Protein AF-A0A8T5GW83-F1 (afdb_monomer_lite)

Radius of gyration: 18.21 Å; chains: 1; bounding box: 44×27×61 Å

Secondary structure (DSSP, 8-state):
---------TTSPPHHHHHHHHHHHHHHHHHHH-HHHHHHTTTS-HHHHHHHHHHHHHHHHHHHHHHTS----S--GGGHHHHHHHHHHHHHHHTPPBSS-HHHHHHHHHHHHHHHHHHHHHHTTPPP-SHHHHHHHHHHHHTT--THHHHHHHHHHHHTTB----SSTT-

pLDDT: mean 86.48, std 15.88, range [34.66, 98.12]

Structure (mmCIF, N/CA/C/O backbone):
data_AF-A0A8T5GW83-F1
#
_entry.id   AF-A0A8T5GW83-F1
#
loop_
_atom_site.group_PDB
_atom_site.id
_atom_site.type_symbol
_atom_site.label_atom_id
_atom_site.label_alt_id
_atom_site.label_comp_id
_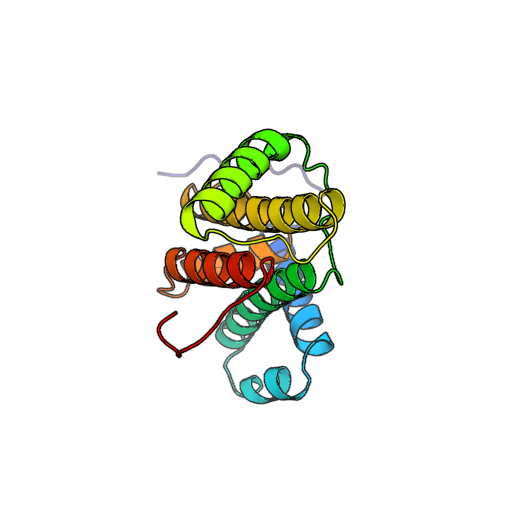atom_site.label_asym_id
_atom_site.label_entity_id
_atom_site.label_seq_id
_atom_site.pdbx_PDB_ins_code
_atom_site.Cartn_x
_atom_site.Cartn_y
_atom_site.Cartn_z
_atom_site.occupancy
_atom_site.B_iso_or_equiv
_atom_site.auth_seq_id
_atom_site.auth_comp_id
_atom_site.auth_asym_id
_atom_site.auth_atom_id
_atom_site.pdbx_PDB_model_num
ATOM 1 N N . MET A 1 1 ? -1.797 -15.839 32.997 1.00 40.12 1 MET A N 1
ATOM 2 C CA . MET A 1 1 ? -0.439 -15.352 33.309 1.00 40.12 1 MET A CA 1
ATOM 3 C C . MET A 1 1 ? -0.418 -13.874 32.989 1.00 40.12 1 MET A C 1
ATOM 5 O O . MET A 1 1 ? -0.648 -13.502 31.849 1.00 40.12 1 MET A O 1
ATOM 9 N N . THR A 1 2 ? -0.325 -13.052 34.024 1.00 37.06 2 THR A N 1
ATOM 10 C CA . THR A 1 2 ? -0.447 -11.593 33.990 1.00 37.06 2 THR A CA 1
ATOM 11 C C . THR A 1 2 ? 0.782 -11.014 33.293 1.00 37.06 2 THR A C 1
ATOM 13 O O . THR A 1 2 ? 1.886 -11.103 33.824 1.00 37.06 2 THR A O 1
ATOM 16 N N . SER A 1 3 ? 0.602 -10.511 32.069 1.00 34.66 3 SER A N 1
ATOM 17 C CA . SER A 1 3 ? 1.699 -10.001 31.249 1.00 34.66 3 SER A CA 1
ATOM 18 C C . SER A 1 3 ? 2.173 -8.651 31.780 1.00 34.66 3 SER A C 1
ATOM 20 O O . SER A 1 3 ? 1.395 -7.711 31.949 1.00 34.66 3 SER A O 1
ATOM 22 N N . SER A 1 4 ? 3.464 -8.602 32.082 1.00 44.25 4 SER A N 1
ATOM 23 C CA . SER A 1 4 ? 4.211 -7.461 32.593 1.00 44.25 4 SER A CA 1
ATOM 24 C C . SER A 1 4 ? 4.372 -6.399 31.500 1.00 44.25 4 SER A C 1
ATOM 26 O O . SER A 1 4 ? 5.403 -6.349 30.838 1.00 44.25 4 SER A O 1
ATOM 28 N N . PHE A 1 5 ? 3.348 -5.566 31.292 1.00 49.47 5 PHE A N 1
ATOM 29 C CA . PHE A 1 5 ? 3.345 -4.494 30.283 1.00 49.47 5 PHE A CA 1
ATOM 30 C C . PHE A 1 5 ? 2.969 -3.128 30.886 1.00 49.47 5 PHE A C 1
ATOM 32 O O . PHE A 1 5 ? 2.188 -2.364 30.326 1.00 49.47 5 PHE A O 1
ATOM 39 N N . LEU A 1 6 ? 3.504 -2.827 32.073 1.00 47.81 6 LEU A N 1
ATOM 40 C CA . LEU A 1 6 ? 3.354 -1.527 32.732 1.00 47.81 6 LEU A CA 1
ATOM 41 C C . LEU A 1 6 ? 4.720 -0.899 32.998 1.00 47.81 6 LEU A C 1
ATOM 43 O O . LEU A 1 6 ? 5.183 -0.848 34.131 1.00 47.81 6 LEU A O 1
ATOM 47 N N . LEU A 1 7 ? 5.323 -0.375 31.935 1.00 41.66 7 LEU A N 1
ATOM 48 C CA . LEU A 1 7 ? 6.073 0.876 31.996 1.00 41.66 7 LEU A CA 1
ATOM 49 C C . LEU A 1 7 ? 5.603 1.732 30.817 1.00 41.66 7 LEU A C 1
ATOM 51 O O . LEU A 1 7 ? 6.224 1.792 29.763 1.00 41.66 7 LEU A O 1
ATOM 55 N N . VAL A 1 8 ? 4.420 2.320 30.999 1.00 47.38 8 VAL A N 1
ATOM 56 C CA . VAL A 1 8 ? 3.918 3.421 30.177 1.00 47.38 8 VAL A CA 1
ATOM 57 C C . VAL A 1 8 ? 4.743 4.652 30.540 1.00 47.38 8 VAL A C 1
ATOM 59 O O . VAL A 1 8 ? 4.656 5.144 31.667 1.00 47.38 8 VAL A O 1
ATOM 62 N N . GLU A 1 9 ? 5.538 5.154 29.599 1.00 48.31 9 GLU A N 1
ATOM 63 C CA . GLU A 1 9 ? 5.993 6.540 29.649 1.00 48.31 9 GLU A CA 1
ATOM 64 C C . GLU A 1 9 ? 4.772 7.444 29.417 1.00 48.31 9 GLU A C 1
ATOM 66 O O . GLU A 1 9 ? 4.116 7.399 28.376 1.00 48.31 9 GLU A O 1
ATOM 71 N N . ASN A 1 10 ? 4.408 8.212 30.445 1.00 49.44 10 ASN A N 1
ATOM 72 C CA . ASN A 1 10 ? 3.251 9.103 30.433 1.00 49.44 10 ASN A CA 1
ATOM 73 C C . ASN A 1 10 ? 3.502 10.283 29.481 1.00 49.44 10 ASN A C 1
ATOM 75 O O . ASN A 1 10 ? 4.288 11.173 29.802 1.00 49.44 10 ASN A O 1
ATOM 79 N N . GLY A 1 11 ? 2.807 10.302 28.339 1.00 60.09 11 GLY A N 1
ATOM 80 C CA . GLY A 1 11 ? 2.776 11.450 27.424 1.00 60.09 11 GLY A CA 1
ATOM 81 C C . GLY A 1 11 ? 2.460 11.126 25.961 1.00 60.09 11 GLY A C 1
ATOM 82 O O . GLY A 1 11 ? 2.094 12.032 25.218 1.00 60.09 11 GLY A O 1
ATOM 83 N N . GLY A 1 12 ? 2.583 9.863 25.539 1.00 59.59 12 GLY A N 1
ATOM 84 C CA . GLY A 1 12 ? 2.244 9.433 24.178 1.00 59.59 12 GLY A CA 1
ATOM 85 C C . GLY A 1 12 ? 0.769 9.033 24.010 1.00 59.59 12 GLY A C 1
ATOM 86 O O . GLY A 1 12 ? 0.141 8.625 24.992 1.00 59.59 12 GLY A O 1
ATOM 87 N N . PRO A 1 13 ? 0.215 9.106 22.783 1.00 72.50 13 PRO A N 1
ATOM 88 C CA . PRO A 1 13 ? -1.124 8.601 22.496 1.00 72.50 13 PRO A CA 1
ATOM 89 C C . PRO A 1 13 ? -1.209 7.095 22.774 1.00 72.50 13 PRO A C 1
ATOM 91 O O . PRO A 1 13 ? -0.292 6.321 22.470 1.00 72.50 13 PRO A O 1
ATOM 94 N N . SER A 1 14 ? -2.331 6.668 23.344 1.00 88.50 14 SER A N 1
ATOM 95 C CA . SER A 1 14 ? -2.648 5.262 23.576 1.00 88.50 14 SER A CA 1
ATOM 96 C C . SER A 1 14 ? -2.705 4.477 22.259 1.00 88.50 14 SER A C 1
ATOM 98 O O . SER A 1 14 ? -2.875 5.030 21.172 1.00 88.50 14 SER A O 1
ATOM 100 N N . PHE A 1 15 ? -2.586 3.148 22.333 1.00 87.25 15 PHE A N 1
ATOM 101 C CA . PHE A 1 15 ? -2.738 2.292 21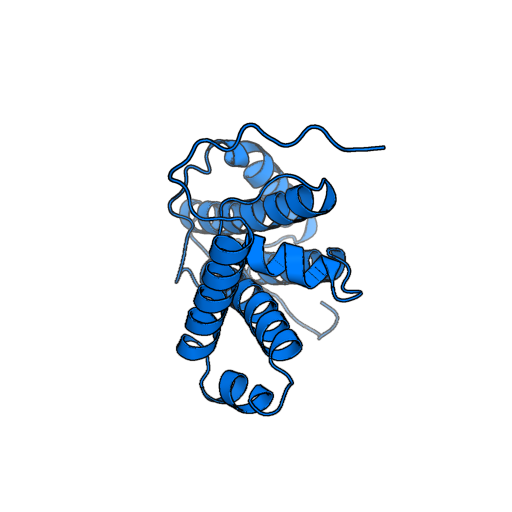.149 1.00 87.25 15 PHE A CA 1
ATOM 102 C C . PHE A 1 15 ? -4.104 2.482 20.467 1.00 87.25 15 PHE A C 1
ATOM 104 O O . PHE A 1 15 ? -4.171 2.526 19.244 1.00 87.25 15 PHE A O 1
ATOM 111 N N . SER A 1 16 ? -5.173 2.653 21.252 1.00 91.12 16 SER A N 1
ATOM 112 C CA . SER A 1 16 ? -6.520 2.873 20.716 1.00 91.12 16 SER A CA 1
ATOM 113 C C . SER A 1 16 ? -6.636 4.190 19.948 1.00 91.12 16 SER A C 1
ATOM 115 O O . SER A 1 16 ? -7.320 4.220 18.932 1.00 91.12 16 SER A O 1
ATOM 117 N N . GLU A 1 17 ? -5.987 5.259 20.417 1.00 93.81 17 GLU A N 1
ATOM 118 C CA . GLU A 1 17 ? -5.976 6.552 19.717 1.00 93.81 17 GLU A CA 1
ATOM 119 C C . GLU A 1 17 ? -5.201 6.444 18.404 1.00 93.81 17 GLU A C 1
ATOM 121 O O . GLU A 1 17 ? -5.731 6.796 17.356 1.00 93.81 17 GLU A O 1
ATOM 126 N N . ARG A 1 18 ? -4.006 5.837 18.429 1.00 94.88 18 ARG A N 1
ATOM 127 C CA . ARG A 1 18 ? -3.218 5.605 17.207 1.00 94.88 18 ARG A CA 1
ATOM 128 C C . ARG A 1 18 ? -3.968 4.768 16.171 1.00 94.88 18 ARG A C 1
ATOM 130 O O . ARG A 1 18 ? -3.869 5.045 14.980 1.00 94.88 18 ARG A O 1
ATOM 137 N N . LEU A 1 19 ? -4.711 3.754 16.615 1.00 96.06 19 LEU A N 1
ATOM 138 C CA . LEU A 1 19 ? -5.516 2.917 15.729 1.00 96.06 19 LEU A CA 1
ATOM 139 C C . LEU A 1 19 ? -6.689 3.693 15.111 1.00 96.06 19 LEU A C 1
ATOM 141 O O . LEU A 1 19 ? -6.983 3.536 13.927 1.00 96.06 19 LEU A O 1
ATOM 145 N N . GLU A 1 20 ? -7.359 4.539 15.890 1.00 96.62 20 GLU A N 1
ATOM 146 C CA . GLU A 1 20 ? -8.454 5.365 15.377 1.00 96.62 20 GLU A CA 1
ATOM 147 C C . GLU A 1 20 ? -7.948 6.428 14.389 1.00 96.62 20 GLU A C 1
ATOM 149 O O . GLU A 1 20 ? -8.553 6.632 13.332 1.00 96.62 20 GLU A O 1
ATOM 154 N N . ASP A 1 21 ? -6.800 7.043 14.679 1.00 97.38 21 ASP A N 1
ATOM 155 C CA . ASP A 1 21 ? -6.127 7.979 13.775 1.00 97.38 21 ASP A CA 1
ATOM 156 C C . ASP A 1 21 ? -5.729 7.293 12.461 1.00 97.38 21 ASP A C 1
ATOM 158 O O . ASP A 1 21 ? -5.941 7.842 11.378 1.00 97.38 21 ASP A O 1
ATOM 162 N N . ALA A 1 22 ? -5.217 6.062 12.539 1.00 97.94 22 ALA A N 1
ATOM 163 C CA . ALA A 1 22 ? -4.879 5.238 11.384 1.00 97.94 22 ALA A CA 1
ATOM 164 C C . ALA A 1 22 ? -6.101 4.957 10.487 1.00 97.94 22 ALA A C 1
ATOM 166 O O . ALA A 1 22 ? -6.049 5.160 9.269 1.00 97.94 22 ALA A O 1
ATOM 167 N N . TYR A 1 23 ? -7.240 4.572 11.073 1.00 98.12 23 TYR A N 1
ATOM 168 C CA . TYR A 1 23 ? -8.481 4.386 10.314 1.00 98.12 23 TYR A CA 1
ATOM 169 C C . TYR A 1 23 ? -9.017 5.690 9.717 1.00 98.12 23 TYR A C 1
ATOM 171 O O . TYR A 1 23 ? -9.505 5.691 8.584 1.00 98.12 23 TYR A O 1
ATOM 179 N N . THR A 1 24 ? -8.906 6.800 10.447 1.00 97.69 24 THR A N 1
ATOM 180 C CA . THR A 1 24 ? -9.301 8.131 9.964 1.00 97.69 24 THR A CA 1
ATOM 181 C C . THR A 1 24 ? -8.443 8.561 8.774 1.00 97.69 24 THR A C 1
ATOM 183 O O . THR A 1 24 ? -8.963 9.083 7.783 1.00 97.69 24 THR A O 1
ATOM 186 N N . HIS A 1 25 ? -7.138 8.283 8.819 1.00 97.75 25 HIS A N 1
ATOM 187 C CA . HIS A 1 25 ? -6.233 8.524 7.701 1.00 97.75 25 HIS A CA 1
ATOM 188 C C . HIS A 1 25 ? -6.637 7.712 6.463 1.00 97.75 25 HIS A C 1
ATOM 190 O O . HIS A 1 25 ? -6.809 8.283 5.384 1.00 97.75 25 HIS A O 1
ATOM 196 N N . CYS A 1 26 ? -6.899 6.412 6.623 1.00 97.62 26 CYS A N 1
ATOM 197 C CA . CYS A 1 26 ? -7.362 5.558 5.527 1.00 97.62 26 CYS A CA 1
ATOM 198 C C . CYS A 1 26 ? -8.694 6.042 4.934 1.00 97.62 26 CYS A C 1
ATOM 200 O O . CYS A 1 26 ? -8.871 6.071 3.716 1.00 97.62 26 CYS A O 1
ATOM 202 N N . GLU A 1 27 ? -9.627 6.485 5.781 1.00 95.69 27 GLU A N 1
ATOM 203 C CA . GLU A 1 27 ? -10.884 7.081 5.328 1.00 95.69 27 GLU A CA 1
ATOM 204 C C . GLU A 1 27 ? -10.648 8.349 4.490 1.00 95.69 27 GLU A C 1
ATOM 206 O O . GLU A 1 27 ? -11.334 8.567 3.489 1.00 95.69 27 GLU A O 1
ATOM 211 N N . SER A 1 28 ? -9.677 9.183 4.871 1.00 95.94 28 SER A N 1
ATOM 212 C CA . SER A 1 28 ? -9.333 10.393 4.120 1.00 95.94 28 SER A CA 1
ATOM 213 C C . SER A 1 28 ? -8.810 10.076 2.715 1.00 95.94 28 SER A C 1
ATOM 215 O O . SER A 1 28 ? -9.274 10.697 1.758 1.00 95.94 28 SER A O 1
ATOM 217 N N . ILE A 1 29 ? -7.953 9.055 2.582 1.00 95.25 29 ILE A N 1
ATOM 218 C CA . ILE A 1 29 ? -7.441 8.566 1.293 1.00 95.25 29 ILE A CA 1
ATOM 219 C C . ILE A 1 29 ? -8.602 8.050 0.443 1.00 95.25 29 ILE A C 1
ATOM 221 O O . ILE A 1 29 ? -8.798 8.505 -0.683 1.00 95.25 29 ILE A O 1
ATOM 225 N N . ALA A 1 30 ? -9.431 7.163 1.003 1.00 92.88 30 ALA A N 1
ATOM 226 C CA . ALA A 1 30 ? -10.560 6.578 0.284 1.00 92.88 30 ALA A CA 1
ATOM 227 C C . ALA A 1 30 ? -11.550 7.641 -0.219 1.00 92.88 30 ALA A C 1
ATOM 229 O O . ALA A 1 30 ? -12.034 7.583 -1.352 1.00 92.88 30 ALA A O 1
ATOM 230 N N . ARG A 1 31 ? -11.830 8.648 0.614 1.00 92.31 31 ARG A N 1
ATOM 231 C CA . ARG A 1 31 ? -12.713 9.764 0.270 1.00 92.31 31 ARG A CA 1
ATOM 232 C C . ARG A 1 31 ? -12.127 10.664 -0.818 1.00 92.31 31 ARG A C 1
ATOM 234 O O . ARG A 1 31 ? -12.894 11.151 -1.648 1.00 92.31 31 ARG A O 1
ATOM 241 N N . ALA A 1 32 ? -10.817 10.910 -0.789 1.00 91.94 32 ALA A N 1
ATOM 242 C CA . ALA A 1 32 ? -10.130 11.756 -1.761 1.00 91.94 32 ALA A CA 1
ATOM 243 C C . ALA A 1 32 ? -10.030 11.090 -3.140 1.00 91.94 32 ALA A C 1
ATOM 245 O O . ALA A 1 32 ? -10.248 11.755 -4.148 1.00 91.94 32 ALA A O 1
ATOM 246 N N . ALA A 1 33 ? -9.767 9.783 -3.178 1.00 88.31 33 ALA A N 1
ATOM 247 C CA . ALA A 1 33 ? -9.549 9.050 -4.420 1.00 88.31 33 ALA A CA 1
ATOM 248 C C . ALA A 1 33 ? -10.842 8.763 -5.201 1.00 88.31 33 ALA A C 1
ATOM 250 O O . ALA A 1 33 ? -10.861 8.873 -6.424 1.00 88.31 33 ALA A O 1
ATOM 251 N N . SER A 1 34 ? -11.951 8.408 -4.532 1.00 84.12 34 SER A N 1
ATOM 252 C CA . SER A 1 34 ? -13.193 8.090 -5.250 1.00 84.12 34 SER A CA 1
ATOM 253 C C . SER A 1 34 ? -14.467 8.330 -4.446 1.00 84.12 34 SER A C 1
ATOM 255 O O . SER A 1 34 ? -14.828 7.596 -3.523 1.00 84.12 34 SER A O 1
ATOM 257 N N . SER A 1 35 ? -15.241 9.326 -4.884 1.00 76.69 35 SER A N 1
ATOM 258 C CA . SER A 1 35 ? -16.539 9.643 -4.279 1.00 76.69 35 SER A CA 1
ATOM 259 C C . SER A 1 35 ? -17.603 8.555 -4.496 1.00 76.69 35 SER A C 1
ATOM 261 O O . SER A 1 35 ? -18.490 8.403 -3.651 1.00 76.69 35 SER A O 1
ATOM 263 N N . SER A 1 36 ? -17.529 7.786 -5.591 1.00 79.75 36 SER A N 1
ATOM 264 C CA . SER A 1 36 ? -18.474 6.704 -5.899 1.00 79.75 36 SER A CA 1
ATOM 265 C C . SER A 1 36 ? -18.184 5.457 -5.065 1.00 79.75 36 SER A C 1
ATOM 267 O O . SER A 1 36 ? -19.109 4.913 -4.453 1.00 79.75 36 SER A O 1
ATOM 269 N N . PHE A 1 37 ? -16.914 5.060 -4.945 1.00 80.38 37 PHE A N 1
ATOM 270 C CA . PHE A 1 37 ? -16.494 3.962 -4.073 1.00 80.38 37 PHE A CA 1
ATOM 271 C C . PHE A 1 37 ? -16.832 4.286 -2.615 1.00 80.38 37 PHE A C 1
ATOM 273 O O . PHE A 1 37 ? -17.578 3.549 -1.969 1.00 80.38 37 PHE A O 1
ATOM 280 N N . PHE A 1 38 ? -16.400 5.457 -2.132 1.00 81.31 38 PHE A N 1
ATOM 281 C CA . PHE A 1 38 ? -16.631 5.889 -0.754 1.00 81.31 38 PHE A CA 1
ATOM 282 C C . PHE A 1 38 ? -18.123 5.892 -0.379 1.00 81.31 38 PHE A C 1
ATOM 284 O O . PHE A 1 38 ? -18.520 5.428 0.692 1.00 81.31 38 PHE A O 1
ATOM 291 N N . ARG A 1 39 ? -18.992 6.369 -1.282 1.00 85.00 39 ARG A N 1
ATOM 292 C CA . ARG A 1 39 ? -20.444 6.384 -1.044 1.00 85.00 39 ARG A CA 1
ATOM 293 C C . ARG A 1 39 ? -21.080 4.998 -1.078 1.00 85.00 39 ARG A C 1
ATOM 295 O O . ARG A 1 39 ? -22.070 4.802 -0.371 1.00 85.00 39 ARG A O 1
ATOM 302 N N . SER A 1 40 ? -20.536 4.058 -1.848 1.00 87.94 40 SER A N 1
ATOM 303 C CA . SER A 1 40 ? -21.099 2.709 -2.008 1.00 87.94 40 SER A CA 1
ATOM 304 C C . SER A 1 40 ? -21.129 1.933 -0.687 1.00 87.94 40 SER A C 1
ATOM 306 O O . SER A 1 40 ? -22.086 1.212 -0.411 1.00 87.94 40 SER A O 1
ATOM 308 N N . PHE A 1 41 ? -20.151 2.164 0.192 1.00 87.44 41 PHE A N 1
ATOM 309 C CA . PHE A 1 41 ? -20.035 1.468 1.480 1.00 87.44 41 PHE A CA 1
ATOM 310 C C . PHE A 1 41 ? -20.619 2.229 2.674 1.00 87.44 41 PHE A C 1
ATOM 312 O O . PHE A 1 41 ? -20.535 1.756 3.809 1.00 87.44 41 PHE A O 1
ATOM 319 N N . ARG A 1 42 ? -21.275 3.379 2.454 1.00 85.19 42 ARG A N 1
ATOM 320 C CA . 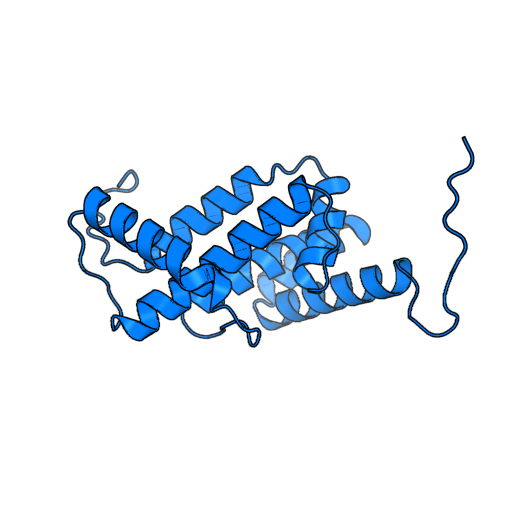ARG A 1 42 ? -21.799 4.229 3.543 1.00 85.19 42 ARG A CA 1
ATOM 321 C C . ARG A 1 42 ? -22.800 3.523 4.469 1.00 85.19 42 ARG A C 1
ATOM 323 O O . ARG A 1 42 ? -23.018 3.968 5.591 1.00 85.19 42 ARG A O 1
ATOM 330 N N . HIS A 1 43 ? -23.439 2.460 3.979 1.00 88.12 43 HIS A N 1
ATOM 331 C CA . HIS A 1 43 ? -24.442 1.679 4.704 1.00 88.12 43 HIS A CA 1
ATOM 332 C C . HIS A 1 43 ? -23.847 0.529 5.529 1.00 88.12 43 HIS A C 1
ATOM 334 O O . HIS A 1 43 ? -24.578 -0.107 6.288 1.00 88.12 43 HIS A O 1
ATOM 340 N N . LEU A 1 44 ? -22.542 0.260 5.416 1.00 92.75 44 LEU A N 1
ATOM 341 C CA . LEU A 1 44 ? -21.884 -0.736 6.255 1.00 92.75 44 LEU A CA 1
ATOM 342 C C . LEU A 1 44 ? -21.809 -0.269 7.722 1.00 92.75 44 LEU A C 1
ATOM 344 O O . LEU A 1 44 ? -21.615 0.930 7.978 1.00 92.75 44 LEU A O 1
ATOM 348 N N . PRO A 1 45 ? -21.891 -1.206 8.690 1.00 95.81 45 PRO A N 1
ATOM 349 C CA . PRO A 1 45 ? -21.533 -0.935 10.079 1.00 95.81 45 PRO A CA 1
ATOM 350 C C . PRO A 1 45 ? -20.134 -0.321 10.183 1.00 95.81 45 PRO A C 1
ATOM 352 O O . PRO A 1 45 ? -19.253 -0.665 9.392 1.00 95.81 45 PRO A O 1
ATOM 355 N N . ASP A 1 46 ? -19.931 0.545 11.176 1.00 94.50 46 ASP A N 1
ATOM 356 C CA . ASP A 1 46 ? -18.684 1.304 11.353 1.00 94.50 46 ASP A CA 1
ATOM 357 C C . ASP A 1 46 ? -17.410 0.431 11.282 1.00 94.50 46 ASP A C 1
ATOM 359 O O . ASP A 1 46 ? -16.558 0.721 10.439 1.00 94.50 46 ASP A O 1
ATOM 363 N N . PRO A 1 47 ? -17.313 -0.722 11.984 1.00 95.69 47 PRO A N 1
ATOM 364 C CA . PRO A 1 47 ? -16.105 -1.551 11.930 1.00 95.69 47 PRO A CA 1
ATOM 365 C C . PRO A 1 47 ? -15.806 -2.136 10.544 1.00 95.69 47 PRO A C 1
ATOM 367 O O . PRO A 1 47 ? -14.648 -2.348 10.196 1.00 95.69 47 PRO A O 1
ATOM 370 N N . LYS A 1 48 ? -16.840 -2.417 9.739 1.00 95.88 48 LYS A N 1
ATOM 371 C CA . LYS A 1 48 ? -16.663 -2.940 8.375 1.00 95.88 48 LYS A CA 1
ATOM 372 C C . LYS A 1 48 ? -16.272 -1.835 7.406 1.00 95.88 48 LYS A C 1
ATOM 374 O O . LYS A 1 48 ? -15.475 -2.062 6.507 1.00 95.88 48 LYS A O 1
ATOM 379 N N . ARG A 1 49 ? -16.818 -0.634 7.590 1.00 95.38 49 ARG A N 1
ATOM 380 C CA . ARG A 1 49 ? -16.477 0.529 6.767 1.00 95.38 49 ARG A CA 1
ATOM 381 C C . ARG A 1 49 ? -15.024 0.946 6.974 1.00 95.38 49 ARG A C 1
ATOM 383 O O . ARG A 1 49 ? -14.326 1.176 5.997 1.00 95.38 49 ARG A O 1
ATOM 390 N N . LYS A 1 50 ? -14.569 0.967 8.229 1.00 96.62 50 LYS A N 1
ATOM 391 C CA . LYS A 1 50 ? -13.167 1.194 8.602 1.00 96.62 50 LYS A CA 1
ATOM 392 C C . LYS A 1 50 ? -12.225 0.197 7.923 1.00 96.62 50 LYS A C 1
ATOM 394 O O . LYS A 1 50 ? -11.284 0.620 7.261 1.00 96.62 50 LYS A O 1
ATOM 399 N N . ALA A 1 51 ? -12.553 -1.093 7.979 1.00 97.19 51 ALA A N 1
ATOM 400 C CA . ALA A 1 51 ? -11.802 -2.143 7.291 1.00 97.19 51 ALA A CA 1
ATOM 401 C C . ALA A 1 51 ? -11.747 -1.960 5.766 1.00 97.19 51 ALA A C 1
ATOM 403 O O . ALA A 1 51 ? -10.679 -2.054 5.167 1.00 97.19 51 ALA A O 1
ATOM 404 N N . VAL A 1 52 ? -12.883 -1.643 5.131 1.00 96.06 52 VAL A N 1
ATOM 405 C CA . VAL A 1 52 ? -12.927 -1.362 3.686 1.00 96.06 52 VAL A CA 1
ATOM 406 C C . VAL A 1 52 ? -12.063 -0.153 3.332 1.00 96.06 52 VAL A C 1
ATOM 408 O O . VAL A 1 52 ? -11.340 -0.200 2.343 1.00 96.06 52 VAL A O 1
ATOM 411 N N . ASN A 1 53 ? -12.094 0.910 4.139 1.00 96.00 53 ASN A N 1
ATOM 412 C CA . ASN A 1 53 ? -11.251 2.082 3.912 1.00 96.00 53 ASN A CA 1
ATOM 413 C C . ASN A 1 53 ? -9.760 1.755 4.051 1.00 96.00 53 ASN A C 1
ATOM 415 O O . ASN A 1 53 ? -8.975 2.264 3.262 1.00 96.00 53 ASN A O 1
ATOM 419 N N . ALA A 1 54 ? -9.369 0.919 5.018 1.00 97.69 54 ALA A N 1
ATOM 420 C CA . ALA A 1 54 ? -7.978 0.498 5.199 1.00 97.69 54 ALA A CA 1
ATOM 421 C C . ALA A 1 54 ? -7.463 -0.310 3.998 1.00 97.69 54 ALA A C 1
ATOM 423 O O . ALA A 1 54 ? -6.425 0.025 3.432 1.00 97.69 54 ALA A O 1
ATOM 424 N N . LEU A 1 55 ? -8.233 -1.310 3.553 1.00 96.88 55 LEU A N 1
ATOM 425 C CA . LEU A 1 55 ? -7.909 -2.087 2.351 1.00 96.88 55 LEU A CA 1
ATOM 426 C C . LEU A 1 55 ? -7.833 -1.197 1.112 1.00 96.88 55 LEU A C 1
ATOM 428 O O . LEU A 1 55 ? -6.884 -1.280 0.343 1.00 96.88 55 LEU A O 1
ATOM 432 N N . TYR A 1 56 ? -8.809 -0.307 0.936 1.00 95.88 56 TYR A N 1
ATOM 433 C CA . TYR A 1 56 ? -8.822 0.591 -0.211 1.00 95.88 56 TYR A CA 1
ATOM 434 C C . TYR A 1 56 ? -7.650 1.577 -0.189 1.00 95.88 56 TYR A C 1
ATOM 436 O O . TYR A 1 56 ? -7.059 1.835 -1.232 1.00 95.88 56 TYR A O 1
ATOM 444 N N . ALA A 1 57 ? -7.291 2.116 0.979 1.00 97.31 57 ALA A N 1
ATOM 445 C CA . ALA A 1 57 ? -6.143 3.005 1.119 1.00 97.31 57 ALA A CA 1
ATOM 446 C C . ALA A 1 57 ? -4.829 2.302 0.755 1.00 97.31 57 ALA A C 1
ATOM 448 O O . ALA A 1 57 ? -3.991 2.916 0.100 1.00 97.31 57 ALA A O 1
ATOM 449 N N . PHE A 1 58 ? -4.674 1.024 1.119 1.00 97.94 58 PHE A N 1
ATOM 450 C CA . PHE A 1 58 ? -3.557 0.200 0.659 1.00 97.94 58 PHE A CA 1
ATOM 451 C C . PHE A 1 58 ? -3.556 0.073 -0.870 1.00 97.94 58 PHE A C 1
ATOM 453 O O . PHE A 1 58 ? -2.579 0.467 -1.499 1.00 97.94 58 PHE A O 1
ATOM 460 N N . CYS A 1 59 ? -4.661 -0.385 -1.474 1.00 96.62 59 CYS A N 1
ATOM 461 C CA . CYS A 1 59 ? -4.747 -0.564 -2.928 1.00 96.62 59 CYS A CA 1
ATOM 462 C C . CYS A 1 59 ? -4.472 0.741 -3.684 1.00 96.62 59 CYS A C 1
ATOM 464 O O . CYS A 1 59 ? -3.700 0.748 -4.635 1.00 96.62 59 CYS A O 1
ATOM 466 N N . ARG A 1 60 ? -5.072 1.856 -3.243 1.00 96.31 60 ARG A N 1
ATOM 467 C CA . ARG A 1 60 ? -4.875 3.155 -3.890 1.00 96.31 60 ARG A CA 1
ATOM 468 C C . ARG A 1 60 ? -3.427 3.615 -3.795 1.00 96.31 60 ARG A C 1
ATOM 470 O O . ARG A 1 60 ? -2.929 4.204 -4.738 1.00 96.31 60 ARG A O 1
ATOM 477 N N . ARG A 1 61 ? -2.751 3.339 -2.679 1.00 96.94 61 ARG A N 1
ATOM 478 C CA . ARG A 1 61 ? -1.354 3.734 -2.529 1.00 96.94 61 ARG A CA 1
ATOM 479 C C . ARG A 1 61 ? -0.429 2.940 -3.443 1.00 96.94 61 ARG A C 1
ATOM 481 O O . ARG A 1 61 ? 0.513 3.516 -3.965 1.00 96.94 61 ARG A O 1
ATOM 488 N N . VAL A 1 62 ? -0.709 1.654 -3.645 1.00 97.00 62 VAL A N 1
ATOM 489 C CA . VAL A 1 62 ? 0.019 0.828 -4.617 1.00 97.00 62 VAL A CA 1
ATOM 490 C C . VAL A 1 62 ? -0.167 1.371 -6.041 1.00 97.00 62 VAL A C 1
ATOM 492 O O . VAL A 1 62 ? 0.813 1.552 -6.751 1.00 97.00 62 VAL A O 1
ATOM 495 N N . ASP A 1 63 ? -1.398 1.712 -6.412 1.00 95.62 63 ASP A N 1
ATOM 496 C CA . ASP A 1 63 ? -1.747 2.335 -7.698 1.00 95.62 63 ASP A CA 1
ATOM 497 C C . ASP A 1 63 ? -1.035 3.694 -7.890 1.00 95.62 63 ASP A C 1
ATOM 499 O O . ASP A 1 63 ? -0.360 3.910 -8.893 1.00 95.62 63 ASP A O 1
ATOM 503 N N . ASP A 1 64 ? -1.047 4.562 -6.867 1.00 96.06 64 ASP A N 1
ATOM 504 C CA . ASP A 1 64 ? -0.328 5.847 -6.887 1.00 96.06 64 ASP A CA 1
ATOM 505 C C . ASP A 1 64 ? 1.197 5.676 -7.092 1.00 96.06 64 ASP A C 1
ATOM 507 O O . ASP A 1 64 ? 1.840 6.551 -7.676 1.00 96.06 64 ASP A O 1
ATOM 511 N N . ILE A 1 65 ? 1.796 4.579 -6.601 1.00 96.56 65 ILE A N 1
ATOM 512 C CA . ILE A 1 65 ? 3.223 4.271 -6.822 1.00 96.56 65 ILE A CA 1
ATOM 513 C C . ILE A 1 65 ? 3.475 3.967 -8.296 1.00 96.56 65 ILE A C 1
ATOM 515 O O . ILE A 1 65 ? 4.425 4.497 -8.876 1.00 96.56 65 ILE A O 1
ATOM 519 N N . VAL A 1 66 ? 2.642 3.114 -8.896 1.00 94.06 66 VAL A N 1
ATOM 520 C CA . VAL A 1 66 ? 2.776 2.710 -10.302 1.00 94.06 66 VAL A CA 1
ATOM 521 C C . VAL A 1 66 ? 2.568 3.904 -11.224 1.00 94.06 66 VAL A C 1
ATOM 523 O O . VAL A 1 66 ? 3.393 4.122 -12.111 1.00 94.06 66 VAL A O 1
ATOM 526 N N . ASP A 1 67 ? 1.559 4.736 -10.956 1.00 93.31 67 ASP A N 1
ATOM 527 C CA . ASP A 1 67 ? 1.289 5.972 -11.702 1.00 93.31 67 ASP A CA 1
ATOM 528 C C . ASP A 1 67 ? 2.414 7.016 -11.534 1.00 93.31 67 ASP A C 1
ATOM 530 O O . ASP A 1 67 ? 2.674 7.831 -12.426 1.00 93.31 67 ASP A O 1
ATOM 534 N N . GLY A 1 68 ? 3.151 6.955 -10.420 1.00 93.06 68 GLY A N 1
ATOM 535 C CA . GLY A 1 68 ? 4.171 7.936 -10.043 1.00 93.06 68 GLY A CA 1
ATOM 536 C C . GLY A 1 68 ? 3.607 9.172 -9.337 1.00 93.06 68 GLY A C 1
ATOM 537 O O . GLY A 1 68 ? 4.318 10.166 -9.185 1.00 93.06 68 GLY A O 1
ATOM 538 N N . ASP A 1 69 ? 2.354 9.106 -8.890 1.00 94.44 69 ASP A N 1
ATOM 539 C CA . ASP A 1 69 ? 1.670 10.153 -8.127 1.00 94.44 69 ASP A CA 1
ATOM 540 C C . ASP A 1 69 ? 2.111 10.180 -6.654 1.00 94.44 69 ASP A C 1
ATOM 542 O O . ASP A 1 69 ? 1.943 11.191 -5.959 1.00 94.44 69 ASP A O 1
ATOM 546 N N . TRP A 1 70 ? 2.699 9.086 -6.158 1.00 95.25 70 TRP A N 1
ATOM 547 C CA . TRP A 1 70 ? 3.211 9.012 -4.797 1.00 95.25 70 TRP A CA 1
ATOM 548 C C . TRP A 1 70 ? 4.439 8.112 -4.647 1.00 95.25 70 TRP A C 1
ATOM 550 O O . TRP A 1 70 ? 4.495 7.010 -5.180 1.00 95.25 70 TRP A O 1
ATOM 560 N N . LEU A 1 71 ? 5.387 8.548 -3.814 1.00 95.25 71 LEU A N 1
ATOM 561 C CA . LEU A 1 71 ? 6.487 7.727 -3.314 1.00 95.25 71 LEU A CA 1
ATOM 562 C C . LEU A 1 71 ? 6.643 7.916 -1.794 1.00 95.25 71 LEU A C 1
ATOM 564 O O . LEU A 1 71 ? 6.352 9.004 -1.278 1.00 95.25 71 LEU A O 1
ATOM 568 N N . PRO A 1 72 ? 7.121 6.893 -1.062 1.00 93.94 72 PRO A N 1
ATOM 569 C CA . PRO A 1 72 ? 7.438 7.018 0.354 1.00 93.94 72 PRO A CA 1
ATOM 570 C C . PRO A 1 72 ? 8.513 8.083 0.588 1.00 93.94 72 PRO A C 1
ATOM 572 O O . PRO A 1 72 ? 9.513 8.141 -0.122 1.00 93.94 72 PRO A O 1
ATOM 575 N N . SER A 1 73 ? 8.333 8.911 1.618 1.00 91.88 73 SER A N 1
ATOM 576 C CA . SER A 1 73 ? 9.329 9.916 2.017 1.00 91.88 73 SER A CA 1
ATOM 577 C C . SER A 1 73 ? 10.429 9.359 2.928 1.00 91.88 73 SER A C 1
ATOM 579 O O . SER A 1 73 ? 11.321 10.104 3.331 1.00 91.88 73 SER A O 1
ATOM 581 N N . GLU A 1 74 ? 10.318 8.095 3.341 1.00 92.00 74 GLU A N 1
ATOM 582 C CA . GLU A 1 74 ? 11.303 7.431 4.196 1.00 92.00 74 GLU A CA 1
ATOM 583 C C . GLU A 1 74 ? 12.534 6.967 3.403 1.00 92.00 74 GLU A C 1
ATOM 585 O O . GLU A 1 74 ? 12.503 6.860 2.178 1.00 92.00 74 GLU A O 1
ATOM 590 N N . ASP A 1 75 ? 13.637 6.704 4.108 1.00 94.06 75 ASP A N 1
ATOM 591 C CA . ASP A 1 75 ? 14.852 6.186 3.479 1.00 94.06 75 ASP A CA 1
ATOM 592 C C . ASP A 1 75 ? 14.706 4.693 3.150 1.00 94.06 75 ASP A C 1
ATOM 594 O O . ASP A 1 75 ? 14.636 3.835 4.034 1.00 94.06 75 ASP A O 1
ATOM 598 N N . LEU A 1 76 ? 14.703 4.394 1.852 1.00 95.50 76 LEU A N 1
ATOM 599 C CA . LEU A 1 76 ? 14.561 3.046 1.308 1.00 95.50 76 LEU A CA 1
ATOM 600 C C . LEU A 1 76 ? 15.881 2.445 0.825 1.00 95.50 76 LEU A C 1
ATOM 602 O O . LEU A 1 76 ? 15.856 1.397 0.190 1.00 95.50 76 LEU A O 1
ATOM 606 N N . SER A 1 77 ? 17.029 3.059 1.126 1.00 95.00 77 SER A N 1
ATOM 607 C CA . SER A 1 77 ? 18.346 2.541 0.715 1.00 95.00 77 SER A CA 1
ATOM 608 C C . SER A 1 77 ? 18.585 1.087 1.148 1.00 95.00 77 SER A C 1
ATOM 610 O O . SER A 1 77 ? 19.207 0.300 0.437 1.00 95.00 77 SER A O 1
ATOM 612 N N . HIS A 1 78 ? 18.012 0.686 2.284 1.00 94.69 78 HIS A N 1
ATOM 613 C CA . HIS A 1 78 ? 18.054 -0.690 2.779 1.00 94.69 78 HIS A CA 1
ATOM 614 C C . HIS A 1 78 ? 17.357 -1.713 1.859 1.00 94.69 78 HIS A C 1
ATOM 616 O O . HIS A 1 78 ? 17.611 -2.909 1.989 1.00 94.69 78 HIS A O 1
ATOM 622 N N . LEU A 1 79 ? 16.508 -1.260 0.931 1.00 96.44 79 LEU A N 1
ATOM 623 C CA . LEU A 1 79 ? 15.809 -2.090 -0.049 1.00 96.44 79 LEU A CA 1
ATOM 624 C C . LEU A 1 79 ? 16.488 -2.106 -1.426 1.00 96.44 79 LEU A C 1
ATOM 626 O O . LEU A 1 79 ? 16.005 -2.804 -2.314 1.00 96.44 79 LEU A O 1
ATOM 630 N N . ASP A 1 80 ? 17.586 -1.376 -1.639 1.00 94.31 80 ASP A N 1
ATOM 631 C CA . ASP A 1 80 ? 18.207 -1.263 -2.970 1.00 94.31 80 ASP A CA 1
ATOM 632 C C . ASP A 1 80 ? 18.657 -2.625 -3.520 1.00 94.31 80 ASP A C 1
ATOM 634 O O . ASP A 1 80 ? 18.426 -2.937 -4.690 1.00 94.31 80 ASP A O 1
ATOM 638 N N . THR A 1 81 ? 19.237 -3.471 -2.662 1.00 94.75 81 THR A N 1
ATOM 639 C CA . THR A 1 81 ? 19.685 -4.816 -3.050 1.00 94.75 81 THR A CA 1
ATOM 640 C C . THR A 1 81 ? 18.511 -5.695 -3.476 1.00 94.75 81 THR A C 1
ATOM 642 O O . THR A 1 81 ? 18.508 -6.191 -4.599 1.00 94.75 81 THR A O 1
ATOM 645 N N . VAL A 1 82 ? 17.484 -5.831 -2.628 1.00 95.44 82 VAL A N 1
ATOM 646 C CA . VAL A 1 82 ? 16.316 -6.680 -2.932 1.00 95.44 82 VAL A CA 1
ATOM 647 C C . VAL A 1 82 ? 15.525 -6.150 -4.130 1.00 95.44 82 VAL A C 1
ATOM 649 O O . VAL A 1 82 ? 15.022 -6.927 -4.933 1.00 95.44 82 VAL A O 1
ATOM 652 N N . THR A 1 83 ? 15.474 -4.828 -4.309 1.00 95.44 83 THR A N 1
ATOM 653 C CA . THR A 1 83 ? 14.844 -4.204 -5.481 1.00 95.44 83 THR A CA 1
ATOM 654 C C . THR A 1 83 ? 15.598 -4.559 -6.760 1.00 95.44 83 THR A C 1
ATOM 656 O O . THR A 1 83 ? 14.974 -4.896 -7.763 1.00 95.44 83 THR A O 1
ATOM 659 N N . SER A 1 84 ? 16.933 -4.521 -6.733 1.00 92.19 84 SER A N 1
ATOM 660 C CA . SER A 1 84 ? 17.771 -4.866 -7.889 1.00 92.19 84 SER A CA 1
ATOM 661 C C . SER A 1 84 ? 17.672 -6.350 -8.255 1.00 92.19 84 SER A C 1
ATOM 663 O O . SER A 1 84 ? 17.616 -6.700 -9.436 1.00 92.19 84 SER A O 1
ATOM 665 N N . GLU A 1 85 ? 17.626 -7.222 -7.248 1.00 92.81 85 GLU A N 1
ATOM 666 C CA . GLU A 1 85 ? 17.405 -8.660 -7.427 1.00 92.81 85 GLU A CA 1
ATOM 667 C C . GLU A 1 85 ? 16.030 -8.914 -8.048 1.00 92.81 85 GLU A C 1
ATOM 669 O O . GLU A 1 85 ? 15.944 -9.539 -9.106 1.00 92.81 85 GLU A O 1
ATOM 674 N N . ARG A 1 86 ? 14.974 -8.322 -7.475 1.00 93.00 86 ARG A N 1
ATOM 675 C CA . ARG A 1 86 ? 13.614 -8.431 -8.007 1.00 93.00 86 ARG A CA 1
ATOM 676 C C . ARG A 1 86 ? 13.522 -7.918 -9.440 1.00 93.00 86 ARG A C 1
ATOM 678 O O . ARG A 1 86 ? 12.956 -8.592 -10.289 1.00 93.00 86 ARG A O 1
ATOM 685 N N . LEU A 1 87 ? 14.113 -6.764 -9.742 1.00 90.19 87 LEU A N 1
ATOM 686 C CA . LEU A 1 87 ? 14.142 -6.222 -11.101 1.00 90.19 87 LEU A CA 1
ATOM 687 C C . LEU A 1 87 ? 14.778 -7.203 -12.093 1.00 90.19 87 LEU A C 1
ATOM 689 O O . LEU A 1 87 ? 14.271 -7.379 -13.199 1.00 90.19 87 LEU A O 1
ATOM 693 N N . THR A 1 88 ? 15.870 -7.854 -11.692 1.00 88.62 88 THR A N 1
ATOM 694 C CA . THR A 1 88 ? 16.553 -8.849 -12.526 1.00 88.62 88 THR A CA 1
ATOM 695 C C . THR A 1 88 ? 15.632 -10.035 -12.817 1.00 88.62 88 THR A C 1
ATOM 697 O O . THR A 1 88 ? 15.466 -10.394 -13.980 1.00 88.62 88 THR A O 1
ATOM 700 N N . GLU A 1 89 ? 14.954 -10.577 -11.800 1.00 89.00 89 GLU A N 1
ATOM 701 C CA . GLU A 1 89 ? 13.974 -11.664 -11.970 1.00 89.00 89 GLU A CA 1
ATOM 702 C C . GLU A 1 89 ? 12.832 -11.282 -12.926 1.00 89.00 89 GLU A C 1
ATOM 704 O O . GLU A 1 89 ? 12.418 -12.076 -13.777 1.00 89.00 89 GLU A O 1
ATOM 709 N N . LEU A 1 90 ? 12.312 -10.058 -12.799 1.00 86.94 90 LEU A N 1
ATOM 710 C CA . LEU A 1 90 ? 11.206 -9.568 -13.624 1.00 86.94 90 LEU A CA 1
ATOM 711 C C . LEU A 1 90 ? 11.627 -9.375 -15.087 1.00 86.94 90 LEU A C 1
ATOM 713 O O . LEU A 1 90 ? 10.864 -9.707 -15.991 1.00 86.94 90 LEU A O 1
ATOM 717 N N . LEU A 1 91 ? 12.849 -8.898 -15.335 1.00 84.00 91 LEU A N 1
ATOM 718 C CA . LEU A 1 91 ? 13.393 -8.762 -16.689 1.00 84.00 91 LEU A CA 1
ATOM 719 C C . LEU A 1 91 ? 13.683 -10.125 -17.333 1.00 84.00 91 LEU A C 1
ATOM 721 O O . LEU A 1 91 ? 13.358 -10.332 -18.503 1.00 84.00 91 LEU A O 1
ATOM 725 N N . GLU A 1 92 ? 14.264 -11.063 -16.578 1.00 83.44 92 GLU A N 1
ATOM 726 C CA . GLU A 1 92 ? 14.576 -12.414 -17.061 1.00 83.44 92 GLU A CA 1
ATOM 727 C C . GLU A 1 92 ? 13.318 -13.216 -17.401 1.00 83.44 92 GLU A C 1
ATOM 729 O O . GLU A 1 92 ? 13.288 -13.929 -18.403 1.00 83.44 92 GLU A O 1
ATOM 734 N N . SER A 1 93 ? 12.271 -13.093 -16.585 1.00 77.69 93 SER A N 1
ATOM 735 C CA . SER A 1 93 ? 11.033 -13.852 -16.776 1.00 77.69 93 SER A CA 1
ATOM 736 C C . SER A 1 93 ? 10.169 -13.361 -17.942 1.00 77.69 93 SER A C 1
ATOM 738 O O . SER A 1 93 ? 9.336 -14.131 -18.419 1.00 77.69 93 SER A O 1
ATOM 740 N N . ARG A 1 94 ? 10.345 -12.117 -18.414 1.00 71.94 94 ARG A N 1
ATOM 741 C CA . ARG A 1 94 ? 9.366 -11.454 -19.301 1.00 71.94 94 ARG A CA 1
ATOM 742 C C . ARG A 1 94 ? 9.861 -11.077 -20.691 1.00 71.94 94 ARG A C 1
ATOM 744 O O . ARG A 1 94 ? 9.057 -10.593 -21.479 1.00 71.94 94 ARG A O 1
ATOM 751 N N . GLU A 1 95 ? 11.151 -11.242 -20.996 1.00 66.94 95 GLU A N 1
ATOM 752 C CA . GLU A 1 95 ? 11.766 -10.712 -22.234 1.00 66.94 95 GLU A CA 1
ATOM 753 C C . GLU A 1 95 ? 11.377 -9.233 -22.507 1.00 66.94 95 GLU A C 1
ATOM 755 O O . GLU A 1 95 ? 11.289 -8.793 -23.654 1.00 66.94 95 GLU A O 1
ATOM 760 N N . ALA A 1 96 ? 11.094 -8.463 -21.448 1.00 64.00 96 ALA A N 1
ATOM 761 C CA . ALA A 1 96 ? 10.407 -7.178 -21.531 1.00 64.00 96 ALA A CA 1
ATOM 762 C C . ALA A 1 96 ? 11.366 -5.989 -21.405 1.00 64.00 96 ALA A C 1
ATOM 764 O O . ALA A 1 96 ? 12.417 -6.069 -20.767 1.00 64.00 96 ALA A O 1
ATOM 765 N N . ASN A 1 97 ? 10.959 -4.854 -21.976 1.00 66.12 97 ASN A N 1
ATOM 766 C CA . ASN A 1 97 ? 11.601 -3.564 -21.743 1.00 66.12 97 ASN A CA 1
ATOM 767 C C . ASN A 1 97 ? 10.830 -2.792 -20.659 1.00 66.12 97 ASN A C 1
ATOM 769 O O . ASN A 1 97 ? 9.599 -2.835 -20.605 1.00 66.12 97 ASN A O 1
ATOM 773 N N . ALA A 1 98 ? 11.552 -2.074 -19.797 1.00 65.75 98 ALA A N 1
ATOM 774 C CA . ALA A 1 98 ? 10.943 -1.186 -18.809 1.00 65.75 98 ALA A CA 1
ATOM 775 C C . ALA A 1 98 ? 10.273 0.022 -19.495 1.00 65.75 98 ALA A C 1
ATOM 777 O O . ALA A 1 98 ? 10.854 0.604 -20.412 1.00 65.75 98 ALA A O 1
ATOM 778 N N . ILE A 1 99 ? 9.083 0.425 -19.024 1.00 61.31 99 ILE A N 1
ATOM 779 C CA . ILE A 1 99 ? 8.337 1.580 -19.574 1.00 61.31 99 ILE A CA 1
ATOM 780 C C . ILE A 1 99 ? 8.995 2.912 -19.185 1.00 61.31 99 ILE A C 1
ATOM 782 O O . ILE A 1 99 ? 8.956 3.888 -19.936 1.00 61.31 99 ILE A O 1
ATOM 786 N N . TYR A 1 100 ? 9.588 2.963 -17.993 1.00 69.31 100 TYR A N 1
ATOM 787 C CA . TYR A 1 100 ? 10.115 4.189 -17.395 1.00 69.31 100 TYR A CA 1
ATOM 788 C C . TYR A 1 100 ? 11.637 4.268 -17.489 1.00 69.31 100 TYR A C 1
ATOM 790 O O . TYR A 1 100 ? 12.322 3.282 -17.766 1.00 69.31 100 TYR A O 1
ATOM 798 N N . SER A 1 101 ? 12.187 5.455 -17.212 1.00 72.56 101 SER A N 1
ATOM 799 C CA . SER A 1 101 ? 13.635 5.591 -17.059 1.00 72.56 101 SER A CA 1
ATOM 800 C C . SER A 1 101 ? 14.146 4.650 -15.960 1.00 72.56 101 SER A C 1
ATOM 802 O O . SER A 1 101 ? 13.456 4.428 -14.965 1.00 72.56 101 SER A O 1
ATOM 804 N N . ASN A 1 102 ? 15.368 4.120 -16.104 1.00 78.06 102 ASN A N 1
ATOM 805 C CA . ASN A 1 102 ? 15.925 3.159 -15.139 1.00 78.06 102 ASN A CA 1
ATOM 806 C C . ASN A 1 102 ? 15.844 3.651 -13.681 1.00 78.06 102 ASN A C 1
ATOM 808 O O . ASN A 1 102 ? 15.663 2.837 -12.781 1.00 78.06 102 ASN A O 1
ATOM 812 N N . ASN A 1 103 ? 15.955 4.965 -13.444 1.00 86.06 103 ASN A N 1
ATOM 813 C CA . ASN A 1 103 ? 15.836 5.532 -12.100 1.00 86.06 103 ASN A CA 1
ATOM 814 C C . ASN A 1 103 ? 14.384 5.548 -11.593 1.00 86.06 103 ASN A C 1
ATOM 816 O O . ASN A 1 103 ? 14.127 5.066 -10.497 1.00 86.06 103 ASN A O 1
ATOM 820 N N . GLU A 1 104 ? 13.433 6.056 -12.385 1.00 87.44 104 GLU A N 1
ATOM 821 C CA . GLU A 1 104 ? 12.014 6.102 -11.993 1.00 87.44 104 GLU A CA 1
ATOM 822 C C . GLU A 1 104 ? 11.436 4.697 -11.815 1.00 87.44 104 GLU A C 1
ATOM 824 O O . GLU A 1 104 ? 10.717 4.443 -10.852 1.00 87.44 104 GLU A O 1
ATOM 829 N N . HIS A 1 105 ? 11.790 3.766 -12.705 1.00 88.12 105 HIS A N 1
ATOM 830 C CA . HIS A 1 105 ? 11.388 2.368 -12.590 1.00 88.12 105 HIS A CA 1
ATOM 831 C C . HIS A 1 105 ? 11.898 1.756 -11.278 1.00 88.12 105 HIS A C 1
ATOM 833 O O . HIS A 1 105 ? 11.128 1.152 -10.532 1.00 88.12 105 HIS A O 1
ATOM 839 N N . HIS A 1 106 ? 13.182 1.961 -10.961 1.00 90.69 106 HIS A N 1
ATOM 840 C CA . HIS A 1 106 ? 13.775 1.463 -9.722 1.00 90.69 106 HIS A CA 1
ATOM 841 C C . HIS A 1 106 ? 13.125 2.092 -8.481 1.00 90.69 106 HIS A C 1
ATOM 843 O O . HIS A 1 106 ? 12.854 1.389 -7.513 1.00 90.69 106 HIS A O 1
ATOM 849 N N . GLU A 1 107 ? 12.834 3.395 -8.491 1.00 94.25 107 GLU A N 1
ATOM 850 C CA . GLU A 1 107 ? 12.165 4.071 -7.372 1.00 94.25 107 GLU A CA 1
ATOM 851 C C . GLU A 1 107 ? 10.751 3.533 -7.121 1.00 94.25 107 GLU A C 1
ATOM 853 O O . GLU A 1 107 ? 10.402 3.263 -5.967 1.00 94.25 107 GLU A O 1
ATOM 858 N N . ARG A 1 108 ? 9.965 3.320 -8.184 1.00 95.38 108 ARG A N 1
ATOM 859 C CA . ARG A 1 108 ? 8.610 2.755 -8.088 1.00 95.38 108 ARG A CA 1
ATOM 860 C C . ARG A 1 108 ? 8.646 1.312 -7.603 1.00 95.38 108 ARG A C 1
ATOM 862 O O . ARG A 1 108 ? 7.971 0.982 -6.630 1.00 95.38 108 ARG A O 1
ATOM 869 N N . LEU A 1 109 ? 9.502 0.475 -8.190 1.00 95.88 109 LEU A N 1
ATOM 870 C CA . LEU A 1 109 ? 9.665 -0.910 -7.750 1.00 95.88 109 LEU A CA 1
ATOM 871 C C . LEU A 1 109 ? 10.129 -0.984 -6.287 1.00 95.88 109 LEU A C 1
ATOM 873 O O . LEU A 1 109 ? 9.597 -1.773 -5.511 1.00 95.88 109 LEU A O 1
ATOM 877 N N . ARG A 1 110 ? 11.053 -0.114 -5.866 1.00 96.94 110 ARG A N 1
ATOM 878 C CA . ARG A 1 110 ? 11.518 -0.042 -4.472 1.00 96.94 110 ARG A CA 1
ATOM 879 C C . ARG A 1 110 ? 10.397 0.334 -3.502 1.00 96.94 110 ARG A C 1
ATOM 881 O O . ARG A 1 110 ? 10.332 -0.203 -2.398 1.00 96.94 110 ARG A O 1
ATOM 888 N N . ALA A 1 111 ? 9.499 1.230 -3.902 1.00 97.56 111 ALA A N 1
ATOM 889 C CA . ALA A 1 111 ? 8.319 1.563 -3.110 1.00 97.56 111 ALA A CA 1
ATOM 890 C C . ALA A 1 111 ? 7.333 0.380 -3.009 1.00 97.56 111 ALA A C 1
ATOM 892 O O . ALA A 1 111 ? 6.773 0.147 -1.938 1.00 97.56 111 ALA A O 1
ATOM 893 N N . LEU A 1 112 ? 7.175 -0.424 -4.066 1.00 97.69 112 LEU A N 1
ATOM 894 C CA . LEU A 1 112 ? 6.413 -1.681 -4.001 1.00 97.69 112 LEU A CA 1
ATOM 895 C C . LEU A 1 112 ? 7.088 -2.717 -3.082 1.00 97.69 112 LEU A C 1
ATOM 897 O O . LEU A 1 112 ? 6.411 -3.389 -2.301 1.00 97.69 112 LEU A O 1
ATOM 901 N N . MET A 1 113 ? 8.424 -2.796 -3.092 1.00 97.62 113 MET A N 1
ATOM 902 C CA . MET A 1 113 ? 9.189 -3.649 -2.169 1.00 97.62 113 MET A CA 1
ATOM 903 C C . MET A 1 113 ? 9.004 -3.245 -0.707 1.00 97.62 113 MET A C 1
ATOM 905 O O . MET A 1 113 ? 8.883 -4.115 0.156 1.00 97.62 113 MET A O 1
ATOM 909 N N . LEU A 1 114 ? 8.902 -1.944 -0.415 1.00 97.50 114 LEU A N 1
ATOM 910 C CA . LEU A 1 114 ? 8.539 -1.477 0.923 1.00 97.50 114 LEU A CA 1
ATOM 911 C C . LEU A 1 114 ? 7.182 -2.049 1.344 1.00 97.50 114 LEU A C 1
ATOM 913 O O . LEU A 1 114 ? 7.049 -2.554 2.457 1.00 97.50 114 LEU A O 1
ATOM 917 N N . PHE A 1 115 ? 6.184 -1.996 0.461 1.00 97.75 115 PHE A N 1
ATOM 918 C CA . PHE A 1 115 ? 4.844 -2.503 0.750 1.00 97.75 115 PHE A CA 1
ATOM 919 C C . PHE A 1 115 ? 4.852 -4.005 1.044 1.00 97.75 115 PHE A C 1
ATOM 921 O O . PHE A 1 115 ? 4.197 -4.429 1.995 1.00 97.75 115 PHE A O 1
ATOM 928 N N . ARG A 1 116 ? 5.644 -4.796 0.307 1.00 97.25 116 ARG A N 1
ATOM 929 C CA . ARG A 1 116 ? 5.853 -6.223 0.615 1.00 97.25 116 ARG A CA 1
ATOM 930 C C . ARG A 1 116 ? 6.483 -6.429 1.985 1.00 97.25 116 ARG A C 1
ATOM 932 O O . ARG A 1 116 ? 5.929 -7.168 2.790 1.00 97.25 116 ARG A O 1
ATOM 939 N N . SER A 1 117 ? 7.572 -5.717 2.263 1.00 96.62 117 SER A N 1
ATOM 940 C CA . SER A 1 117 ? 8.265 -5.779 3.553 1.00 96.62 117 SER A CA 1
ATOM 941 C C . SER A 1 117 ? 7.315 -5.469 4.717 1.00 96.62 117 SER A C 1
ATOM 943 O O . SER A 1 117 ? 7.300 -6.174 5.721 1.00 96.62 117 SER A O 1
ATOM 945 N N . ARG A 1 118 ? 6.407 -4.495 4.553 1.00 96.81 118 ARG A N 1
ATOM 946 C CA . ARG A 1 118 ? 5.380 -4.204 5.566 1.00 96.81 118 ARG A CA 1
ATOM 947 C C . ARG A 1 118 ? 4.340 -5.313 5.736 1.00 96.81 118 ARG A C 1
ATOM 949 O O . ARG A 1 118 ? 3.835 -5.487 6.841 1.00 96.81 118 ARG A O 1
ATOM 956 N N . LEU A 1 119 ? 3.986 -6.049 4.683 1.00 97.06 119 LEU A N 1
ATOM 957 C CA . LEU A 1 119 ? 3.121 -7.228 4.823 1.00 97.06 119 LEU A CA 1
ATOM 958 C C . LEU A 1 119 ? 3.837 -8.341 5.599 1.00 97.06 119 LEU A C 1
ATOM 960 O O . LEU A 1 119 ? 3.220 -8.968 6.460 1.00 97.06 119 LEU A O 1
ATOM 964 N N . ASP A 1 120 ? 5.138 -8.526 5.363 1.00 96.25 120 ASP A N 1
ATOM 965 C CA . ASP A 1 120 ? 5.961 -9.484 6.109 1.00 96.25 120 ASP A CA 1
ATOM 966 C C . ASP A 1 120 ? 6.086 -9.077 7.589 1.00 96.25 120 ASP A C 1
ATOM 968 O O . ASP A 1 120 ? 5.994 -9.929 8.477 1.00 96.25 120 ASP A O 1
ATOM 972 N N . ASP A 1 121 ? 6.231 -7.776 7.870 1.00 96.12 121 ASP A N 1
ATOM 973 C CA . ASP A 1 121 ? 6.217 -7.221 9.229 1.00 96.12 121 ASP A CA 1
ATOM 974 C C . ASP A 1 121 ? 4.887 -7.541 9.943 1.00 96.12 121 ASP A C 1
ATOM 976 O O . ASP A 1 121 ? 4.886 -7.958 11.106 1.00 96.12 121 ASP A O 1
ATOM 980 N N . ILE A 1 122 ? 3.749 -7.397 9.247 1.00 95.62 122 ILE A N 1
ATOM 981 C CA . ILE A 1 122 ? 2.415 -7.708 9.788 1.00 95.62 122 ILE A CA 1
ATOM 982 C C . ILE A 1 122 ? 2.292 -9.195 10.137 1.00 95.62 122 ILE A C 1
ATOM 984 O O . ILE A 1 122 ? 1.819 -9.527 11.226 1.00 95.62 122 ILE A O 1
ATOM 988 N N . GLU A 1 123 ? 2.730 -10.092 9.254 1.00 94.44 123 GLU A N 1
ATOM 989 C CA . GLU A 1 123 ? 2.688 -11.541 9.499 1.00 94.44 123 GLU A CA 1
ATOM 990 C C . GLU A 1 123 ? 3.571 -11.967 10.670 1.00 94.44 123 GLU A C 1
ATOM 992 O O . GLU A 1 123 ? 3.204 -12.853 11.445 1.00 94.44 123 GLU A O 1
ATOM 997 N N . GLN A 1 124 ? 4.718 -11.308 10.833 1.00 95.19 124 GLN A N 1
ATOM 998 C CA . GLN A 1 124 ? 5.629 -11.530 11.954 1.00 95.19 124 GLN A CA 1
ATOM 999 C C . GLN A 1 124 ? 5.142 -10.882 13.261 1.00 95.19 124 GLN A C 1
ATOM 1001 O O . GLN A 1 124 ? 5.727 -11.116 14.322 1.00 95.19 124 GLN A O 1
ATOM 1006 N N . GLY A 1 125 ? 4.070 -10.085 13.215 1.00 92.69 125 GLY A N 1
ATOM 1007 C CA . GLY A 1 125 ? 3.539 -9.360 14.369 1.00 92.69 125 GLY A CA 1
ATOM 1008 C C . GLY A 1 125 ? 4.448 -8.221 14.838 1.00 92.69 125 GLY A C 1
ATOM 1009 O O . GLY A 1 125 ? 4.440 -7.876 16.024 1.00 92.69 125 GLY A O 1
ATOM 1010 N N . LEU A 1 126 ? 5.252 -7.656 13.933 1.00 92.81 126 LEU A N 1
ATOM 1011 C CA . LEU A 1 126 ? 6.121 -6.522 14.219 1.00 92.81 126 LEU A CA 1
ATOM 1012 C C . LEU A 1 126 ? 5.307 -5.219 14.336 1.00 92.81 126 LEU A C 1
ATOM 1014 O O . LEU A 1 126 ? 4.250 -5.062 13.718 1.00 92.81 126 LEU A O 1
ATOM 1018 N N . PRO A 1 127 ? 5.754 -4.266 15.173 1.00 88.62 127 PRO A N 1
ATOM 1019 C CA . PRO A 1 127 ? 5.029 -3.022 15.382 1.00 88.62 127 PRO A CA 1
ATOM 1020 C C . PRO A 1 127 ? 5.109 -2.107 14.155 1.00 88.62 127 PRO A C 1
ATOM 1022 O O . PRO A 1 127 ? 6.194 -1.733 13.718 1.00 88.62 127 PRO A O 1
ATOM 1025 N N . MET A 1 128 ? 3.947 -1.660 13.680 1.00 91.00 128 MET A N 1
ATOM 1026 C CA . MET A 1 128 ? 3.831 -0.706 12.576 1.00 91.00 128 MET A CA 1
ATOM 1027 C C . MET A 1 128 ? 3.839 0.748 13.061 1.00 91.00 128 MET A C 1
ATOM 1029 O O . MET A 1 128 ? 3.192 1.095 14.054 1.00 91.00 128 MET A O 1
ATOM 1033 N N . SER A 1 129 ? 4.555 1.608 12.334 1.00 88.44 129 SER A N 1
ATOM 1034 C CA . SER A 1 129 ? 4.560 3.067 12.521 1.00 88.44 129 SER A CA 1
ATOM 1035 C C . SER A 1 129 ? 3.691 3.805 11.498 1.00 88.44 129 SER A C 1
ATOM 1037 O O . SER A 1 129 ? 3.147 4.862 11.815 1.00 88.44 129 SER A O 1
ATOM 1039 N N . ASP A 1 130 ? 3.540 3.251 10.295 1.00 93.31 130 ASP A N 1
ATOM 1040 C CA . ASP A 1 130 ? 2.747 3.840 9.217 1.00 93.31 130 ASP A CA 1
ATOM 1041 C C . ASP A 1 130 ? 1.238 3.661 9.456 1.00 93.31 130 ASP A C 1
ATOM 1043 O O . ASP A 1 130 ? 0.762 2.580 9.812 1.00 93.31 130 ASP A O 1
ATOM 1047 N N . GLN A 1 131 ? 0.473 4.734 9.245 1.00 96.19 131 GLN A N 1
ATOM 1048 C CA . GLN A 1 131 ? -0.964 4.778 9.516 1.00 96.19 131 GLN A CA 1
ATOM 1049 C C . GLN A 1 131 ? -1.776 3.798 8.660 1.00 96.19 131 GLN A C 1
ATOM 1051 O O . GLN A 1 131 ? -2.714 3.191 9.174 1.00 96.19 131 GLN A O 1
ATOM 1056 N N . ILE A 1 132 ? -1.432 3.609 7.383 1.00 97.38 132 ILE A N 1
ATOM 1057 C CA . ILE A 1 132 ? -2.126 2.648 6.514 1.00 97.38 132 ILE A CA 1
ATOM 1058 C C . ILE A 1 132 ? -1.904 1.239 7.058 1.00 97.38 132 ILE A C 1
ATOM 1060 O O . ILE A 1 132 ? -2.861 0.489 7.247 1.00 97.38 132 ILE A O 1
ATOM 1064 N N . PHE A 1 133 ? -0.658 0.900 7.388 1.00 97.38 133 PHE A N 1
ATOM 1065 C CA . PHE A 1 133 ? -0.310 -0.443 7.844 1.00 97.38 133 PHE A CA 1
ATOM 1066 C C . PHE A 1 133 ? -0.786 -0.752 9.269 1.00 97.38 133 PHE A C 1
ATOM 1068 O O . PHE A 1 133 ? -1.133 -1.896 9.544 1.00 97.38 133 PHE A O 1
ATOM 1075 N N . ILE A 1 134 ? -0.899 0.243 10.157 1.00 97.75 134 ILE A N 1
ATOM 1076 C CA . ILE A 1 134 ? -1.545 0.070 11.472 1.00 97.75 134 ILE A CA 1
ATOM 1077 C C . ILE A 1 134 ? -3.016 -0.345 11.300 1.00 97.75 134 ILE A C 1
ATOM 1079 O O . ILE A 1 134 ? -3.462 -1.317 11.913 1.00 97.75 134 ILE A O 1
ATOM 1083 N N . ALA A 1 135 ? -3.773 0.373 10.462 1.00 98.00 135 ALA A N 1
ATOM 1084 C CA . ALA A 1 135 ? -5.182 0.063 10.212 1.00 98.00 135 ALA A CA 1
ATOM 1085 C C . ALA A 1 135 ? -5.356 -1.256 9.445 1.00 98.00 135 ALA A C 1
ATOM 1087 O O . ALA A 1 135 ? -6.284 -2.023 9.718 1.00 98.00 135 ALA A O 1
ATOM 1088 N N . LEU A 1 136 ? -4.455 -1.535 8.500 1.00 97.94 136 LEU A N 1
ATOM 1089 C CA . LEU A 1 136 ? -4.445 -2.773 7.733 1.00 97.94 136 LEU A CA 1
ATOM 1090 C C . LEU A 1 136 ? -4.170 -3.980 8.633 1.00 97.94 136 LEU A C 1
ATOM 1092 O O . LEU A 1 136 ? -4.931 -4.938 8.576 1.00 97.94 136 LEU A O 1
ATOM 1096 N N . ALA A 1 137 ? -3.168 -3.921 9.514 1.00 97.00 137 ALA A N 1
ATOM 1097 C CA . ALA A 1 137 ? -2.852 -5.005 10.444 1.00 97.00 137 ALA A CA 1
ATOM 1098 C C . ALA A 1 137 ? -4.055 -5.374 11.332 1.00 97.00 137 ALA A C 1
ATOM 1100 O O . ALA A 1 137 ? -4.430 -6.543 11.427 1.00 97.00 137 ALA A O 1
ATOM 1101 N N . ASP A 1 138 ? -4.720 -4.374 11.924 1.00 96.69 138 ASP A N 1
ATOM 1102 C CA . ASP A 1 138 ? -5.941 -4.591 12.715 1.00 96.69 138 ASP A CA 1
ATOM 1103 C C . ASP A 1 138 ? -7.095 -5.134 11.851 1.00 96.69 138 ASP A C 1
ATOM 1105 O O . ASP A 1 138 ? -7.859 -5.991 12.298 1.00 96.69 138 ASP A O 1
ATOM 1109 N N . THR A 1 139 ? -7.205 -4.699 10.592 1.00 97.38 139 THR A N 1
ATOM 1110 C CA . THR A 1 139 ? -8.199 -5.221 9.641 1.00 97.38 139 THR A CA 1
ATOM 1111 C C . THR A 1 139 ? -7.962 -6.700 9.328 1.00 97.38 139 THR A C 1
ATOM 1113 O O . THR A 1 139 ? -8.891 -7.501 9.437 1.00 97.38 139 THR A O 1
ATOM 1116 N N . LEU A 1 140 ? -6.730 -7.079 8.989 1.00 96.12 140 LEU A N 1
ATOM 1117 C CA . LEU A 1 140 ? -6.352 -8.456 8.659 1.00 96.12 140 LEU A CA 1
ATOM 1118 C C . LEU A 1 140 ? -6.480 -9.395 9.865 1.00 96.12 140 LEU A C 1
ATOM 1120 O O . LEU A 1 140 ? -6.818 -10.562 9.711 1.00 96.12 140 LEU A O 1
ATOM 1124 N N . GLN A 1 141 ? -6.297 -8.888 11.086 1.00 94.06 141 GLN A N 1
ATOM 1125 C CA . GLN A 1 141 ? -6.548 -9.670 12.295 1.00 94.06 141 GLN A CA 1
ATOM 1126 C C . GLN A 1 141 ? -8.048 -9.925 12.537 1.00 94.06 141 GLN A C 1
ATOM 1128 O O . GLN A 1 141 ? -8.433 -10.959 13.088 1.00 94.06 141 GLN A O 1
ATOM 1133 N N . ARG A 1 142 ? -8.913 -8.969 12.178 1.00 95.88 142 ARG A N 1
ATOM 1134 C CA . ARG A 1 142 ? -10.360 -9.024 12.458 1.00 95.88 142 ARG A CA 1
ATOM 1135 C C . ARG A 1 142 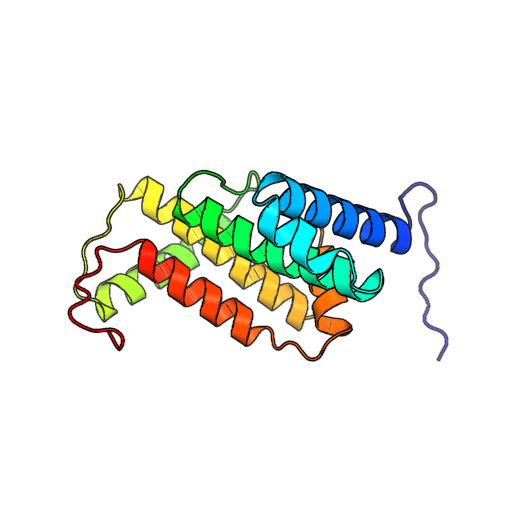? -11.159 -9.811 11.434 1.00 95.88 142 ARG A C 1
ATOM 1137 O O . ARG A 1 142 ? -12.228 -10.324 11.772 1.00 95.88 142 ARG A O 1
ATOM 1144 N N . TYR A 1 143 ? -10.691 -9.854 10.195 1.00 95.75 143 TYR A N 1
ATOM 1145 C CA . TYR A 1 143 ? -11.385 -10.487 9.082 1.00 95.75 143 TYR A CA 1
ATOM 1146 C C . TYR A 1 143 ? -10.487 -11.558 8.461 1.00 95.75 143 TYR A C 1
ATOM 1148 O O . TYR A 1 143 ? -9.281 -11.362 8.417 1.00 95.75 143 TYR A O 1
ATOM 1156 N N . PRO A 1 144 ? -11.046 -12.677 7.968 1.00 91.88 144 PRO A N 1
ATOM 1157 C CA . PRO A 1 144 ? -10.271 -13.775 7.390 1.00 91.88 144 PRO A CA 1
ATOM 1158 C C . PRO A 1 144 ? -9.759 -13.399 5.990 1.00 91.88 144 PRO A C 1
ATOM 1160 O O . PRO A 1 144 ? -10.247 -13.906 4.983 1.00 91.88 144 PRO A O 1
ATOM 1163 N N . ILE A 1 145 ? -8.839 -12.442 5.932 1.00 89.94 145 ILE A N 1
ATOM 1164 C CA . ILE A 1 145 ? -8.196 -11.957 4.715 1.00 89.94 145 ILE A CA 1
ATOM 1165 C C . ILE A 1 145 ? -6.740 -12.385 4.799 1.00 89.94 145 ILE A C 1
ATOM 1167 O O . ILE A 1 145 ? -6.017 -11.954 5.694 1.00 89.94 145 ILE A O 1
ATOM 1171 N N . GLU A 1 146 ? -6.321 -13.239 3.875 1.00 91.44 146 GLU A N 1
ATOM 1172 C CA . GLU A 1 146 ? -4.928 -13.667 3.797 1.00 91.44 146 GLU A CA 1
ATOM 1173 C C . GLU A 1 146 ? -4.109 -12.587 3.090 1.00 91.44 146 GLU A C 1
ATOM 1175 O O . GLU A 1 146 ? -4.503 -12.072 2.040 1.00 91.44 146 GLU A O 1
ATOM 1180 N N . THR A 1 147 ? -2.969 -12.262 3.682 1.00 92.81 147 THR A N 1
ATOM 1181 C CA . THR A 1 147 ? -1.940 -11.335 3.193 1.00 92.81 147 THR A CA 1
ATOM 1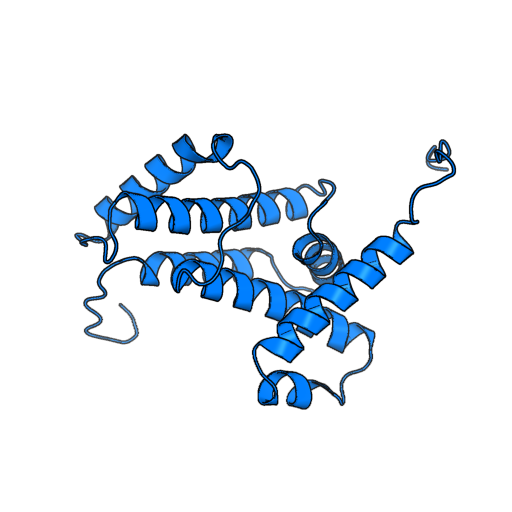182 C C . THR A 1 147 ? -1.433 -11.694 1.798 1.00 92.81 147 THR A C 1
ATOM 1184 O O . THR A 1 147 ? -1.087 -10.794 1.034 1.00 92.81 147 THR A O 1
ATOM 1187 N N . ASP A 1 148 ? -1.482 -12.969 1.412 1.00 93.88 148 ASP A N 1
ATOM 1188 C CA . ASP A 1 148 ? -1.125 -13.426 0.066 1.00 93.88 148 ASP A CA 1
ATOM 1189 C C . ASP A 1 148 ? -1.963 -12.754 -1.028 1.00 93.88 148 ASP A C 1
ATOM 1191 O O . ASP A 1 148 ? -1.416 -12.358 -2.051 1.00 93.88 148 ASP A O 1
ATOM 1195 N N . HIS A 1 149 ? -3.249 -12.471 -0.789 1.00 94.81 149 HIS A N 1
ATOM 1196 C CA . HIS A 1 149 ? -4.068 -11.721 -1.753 1.00 94.81 149 HIS A CA 1
ATOM 1197 C C . HIS A 1 149 ? -3.535 -10.301 -1.996 1.00 94.81 149 HIS A C 1
ATOM 1199 O O . HIS A 1 149 ? -3.669 -9.760 -3.092 1.00 94.81 149 HIS A O 1
ATOM 1205 N N . LEU A 1 150 ? -2.937 -9.679 -0.975 1.00 96.56 150 LEU A N 1
ATOM 1206 C CA . LEU A 1 150 ? -2.328 -8.355 -1.097 1.00 96.56 150 LEU A CA 1
ATOM 1207 C C . LEU A 1 150 ? -0.976 -8.433 -1.813 1.00 96.56 150 LEU A C 1
ATOM 1209 O O . LEU A 1 150 ? -0.632 -7.511 -2.547 1.00 96.56 150 LEU A O 1
ATOM 1213 N N . ARG A 1 151 ? -0.234 -9.536 -1.654 1.00 96.38 151 ARG A N 1
ATOM 1214 C CA . ARG A 1 151 ? 0.996 -9.791 -2.419 1.00 96.38 151 ARG A CA 1
ATOM 1215 C C . ARG A 1 151 ? 0.715 -10.036 -3.892 1.00 96.38 151 ARG A C 1
ATOM 1217 O O . ARG A 1 151 ? 1.454 -9.516 -4.720 1.00 96.38 151 ARG A O 1
ATOM 1224 N N . GLU A 1 152 ? -0.362 -10.750 -4.213 1.00 95.50 152 GLU A N 1
ATOM 1225 C CA . GLU A 1 152 ? -0.819 -10.920 -5.596 1.00 95.50 152 GLU A CA 1
ATOM 1226 C C . GLU A 1 152 ? -1.237 -9.590 -6.226 1.00 95.50 152 GLU A C 1
ATOM 1228 O O . GLU A 1 152 ? -0.930 -9.330 -7.386 1.00 95.50 152 GLU A O 1
ATOM 1233 N N . LEU A 1 153 ? -1.855 -8.692 -5.452 1.00 95.62 153 LEU A N 1
ATOM 1234 C CA . LEU A 1 153 ? -2.123 -7.335 -5.925 1.00 95.62 153 LEU A CA 1
ATOM 1235 C C . LEU A 1 153 ? -0.823 -6.585 -6.247 1.00 95.62 153 LEU A C 1
ATOM 1237 O O . LEU A 1 153 ? -0.746 -5.934 -7.284 1.00 95.62 153 LEU A O 1
ATOM 1241 N N . ILE A 1 154 ? 0.201 -6.686 -5.393 1.00 96.50 154 ILE A N 1
ATOM 1242 C CA . ILE A 1 154 ? 1.508 -6.077 -5.678 1.00 96.50 154 ILE A CA 1
ATOM 1243 C C . ILE A 1 154 ? 2.160 -6.735 -6.906 1.00 96.50 154 ILE A C 1
ATOM 1245 O O . ILE A 1 154 ? 2.744 -6.013 -7.702 1.00 96.50 154 ILE A O 1
ATOM 1249 N N . ASN A 1 155 ? 2.036 -8.058 -7.105 1.00 94.06 155 ASN A N 1
ATOM 1250 C CA . ASN A 1 155 ? 2.542 -8.735 -8.311 1.00 94.06 155 ASN A CA 1
ATOM 1251 C C . ASN A 1 155 ? 1.971 -8.082 -9.579 1.00 94.06 155 ASN A C 1
ATOM 1253 O O . ASN A 1 155 ? 2.740 -7.659 -10.433 1.00 94.06 155 ASN A O 1
ATOM 1257 N N . GLY A 1 156 ? 0.646 -7.926 -9.661 1.00 92.00 156 GLY A N 1
ATOM 1258 C CA . GLY A 1 156 ? 0.019 -7.296 -10.829 1.00 92.00 156 GLY A CA 1
ATOM 1259 C C . GLY A 1 156 ? 0.461 -5.843 -11.040 1.00 92.00 156 GLY A C 1
ATOM 1260 O O . GLY A 1 156 ? 0.631 -5.395 -12.164 1.00 92.00 156 GLY A O 1
ATOM 1261 N N . MET A 1 157 ? 0.724 -5.112 -9.959 1.00 93.12 157 MET A N 1
ATOM 1262 C CA . MET A 1 157 ? 1.178 -3.716 -10.021 1.00 93.12 157 MET A CA 1
ATOM 1263 C C . MET A 1 157 ? 2.661 -3.601 -10.410 1.00 93.12 157 MET A C 1
ATOM 1265 O O . MET A 1 157 ? 3.076 -2.610 -11.003 1.00 93.12 157 MET A O 1
ATOM 1269 N N . GLU A 1 158 ? 3.472 -4.621 -10.113 1.00 92.62 158 GLU A N 1
ATOM 1270 C CA . GLU A 1 158 ? 4.825 -4.746 -10.667 1.00 92.62 158 GLU A CA 1
ATOM 1271 C C . GLU A 1 158 ? 4.785 -4.992 -12.178 1.00 92.62 158 GLU A C 1
ATOM 1273 O O . GLU A 1 158 ? 5.665 -4.500 -12.882 1.00 92.62 158 GLU A O 1
ATOM 1278 N N . ASP A 1 159 ? 3.786 -5.726 -12.676 1.00 86.88 159 ASP A N 1
ATOM 1279 C CA . ASP A 1 159 ? 3.630 -6.021 -14.107 1.00 86.88 159 ASP A CA 1
ATOM 1280 C C . ASP A 1 159 ? 3.346 -4.751 -14.914 1.00 86.88 159 ASP A C 1
ATOM 1282 O O . ASP A 1 159 ? 3.957 -4.542 -15.963 1.00 86.88 159 ASP A O 1
ATOM 1286 N N . ASP A 1 160 ? 2.531 -3.848 -14.367 1.00 87.25 160 ASP A N 1
ATOM 1287 C CA . ASP A 1 160 ? 2.206 -2.552 -14.973 1.00 87.25 160 ASP A CA 1
ATOM 1288 C C . ASP A 1 160 ? 3.429 -1.621 -15.141 1.00 87.25 160 ASP A C 1
ATOM 1290 O O . ASP A 1 160 ? 3.367 -0.635 -15.879 1.00 87.25 160 ASP A O 1
ATOM 1294 N N . LEU A 1 161 ? 4.576 -1.923 -14.511 1.00 87.06 161 LEU A N 1
ATOM 1295 C CA . LEU A 1 161 ? 5.826 -1.172 -14.705 1.00 87.06 161 LEU A CA 1
ATOM 1296 C C . LEU A 1 161 ? 6.586 -1.539 -15.999 1.00 87.06 161 LEU A C 1
ATOM 1298 O O . LEU A 1 161 ? 7.588 -0.882 -16.330 1.00 87.06 161 LEU A O 1
ATOM 1302 N N . PHE A 1 162 ? 6.149 -2.575 -16.718 1.00 83.38 162 PHE A N 1
ATOM 1303 C CA . PHE A 1 162 ? 6.782 -3.102 -17.931 1.00 83.38 162 PHE A CA 1
ATOM 1304 C C . PHE A 1 162 ? 5.848 -3.014 -19.133 1.00 83.38 162 PHE A C 1
ATOM 1306 O O . PHE A 1 162 ? 4.629 -3.035 -18.989 1.00 83.38 162 PHE A O 1
ATOM 1313 N N . GLU A 1 163 ? 6.415 -2.912 -20.340 1.00 71.75 163 GLU A N 1
ATOM 1314 C CA . GLU A 1 163 ? 5.599 -2.876 -21.552 1.00 71.75 163 GLU A CA 1
ATOM 1315 C C . GLU A 1 163 ? 4.840 -4.192 -21.685 1.00 71.75 163 GLU A C 1
ATOM 1317 O O . GLU A 1 163 ? 5.429 -5.264 -21.843 1.00 71.75 163 GLU A O 1
ATOM 1322 N N . THR A 1 164 ? 3.518 -4.108 -21.635 1.00 62.72 164 THR A N 1
ATOM 1323 C CA . THR A 1 164 ? 2.670 -5.278 -21.759 1.00 62.72 164 THR A CA 1
ATOM 1324 C C . THR A 1 164 ? 2.370 -5.551 -23.227 1.00 62.72 164 THR A C 1
ATOM 1326 O O . THR A 1 164 ? 1.760 -4.751 -23.936 1.00 62.72 164 THR A O 1
ATOM 1329 N N . ASN A 1 165 ? 2.782 -6.727 -23.700 1.00 54.00 165 ASN A N 1
ATOM 1330 C CA . ASN A 1 165 ? 2.325 -7.282 -24.971 1.00 54.00 165 ASN A CA 1
ATOM 1331 C C . ASN A 1 165 ? 1.119 -8.200 -24.719 1.00 54.00 165 AS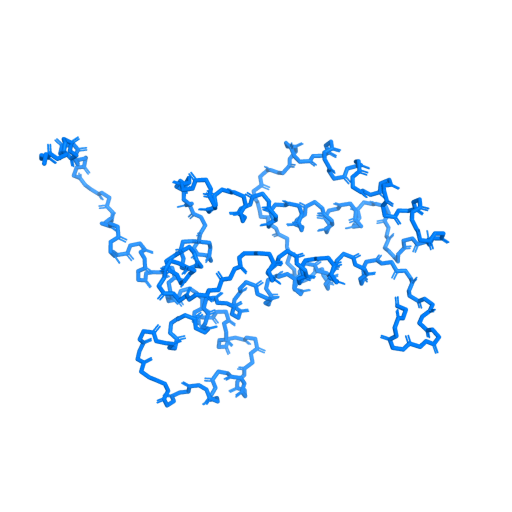N A C 1
ATOM 1333 O O . ASN A 1 165 ? 1.161 -9.374 -25.078 1.00 54.00 165 ASN A O 1
ATOM 1337 N N . TYR A 1 166 ? 0.053 -7.699 -24.079 1.00 48.94 166 TYR A N 1
ATOM 1338 C CA . TYR A 1 166 ? -1.148 -8.508 -23.843 1.00 48.94 166 TYR A CA 1
ATOM 1339 C C . TYR A 1 166 ? -1.791 -8.890 -25.181 1.00 48.94 166 TYR A C 1
ATOM 1341 O O . TYR A 1 166 ? -2.434 -8.066 -25.841 1.00 48.94 166 TYR A O 1
ATOM 1349 N N . ALA A 1 167 ? -1.639 -10.149 -25.595 1.00 50.69 167 ALA A N 1
ATOM 1350 C CA . ALA A 1 167 ? -2.386 -10.696 -26.718 1.00 50.69 167 ALA A CA 1
ATOM 1351 C C . ALA A 1 167 ? -3.731 -11.276 -26.243 1.00 50.69 167 ALA A C 1
ATOM 1353 O O . ALA A 1 167 ? -4.687 -11.324 -27.029 1.00 50.69 167 ALA A O 1
ATOM 1354 N N . ARG A 1 168 ? -3.824 -11.718 -24.976 1.00 43.00 168 ARG A N 1
ATOM 1355 C CA . ARG A 1 168 ? -4.999 -12.332 -24.333 1.00 43.00 168 ARG A CA 1
ATOM 1356 C C . ARG A 1 168 ? -5.071 -12.021 -22.832 1.00 43.00 168 ARG A C 1
ATOM 1358 O O . ARG A 1 168 ? -4.119 -11.563 -22.234 1.00 43.00 168 ARG A O 1
ATOM 1365 N N . PHE A 1 169 ? -6.233 -12.306 -22.238 1.00 41.44 169 PHE A N 1
ATOM 1366 C CA . PHE A 1 169 ? -6.539 -12.090 -20.812 1.00 41.44 169 PHE A CA 1
ATOM 1367 C C . PHE A 1 169 ? -5.769 -13.014 -19.845 1.00 41.44 169 PHE A C 1
ATOM 1369 O O . PHE A 1 169 ? -5.791 -12.782 -18.645 1.00 41.44 169 PHE A O 1
ATOM 1376 N N . GLU A 1 170 ? -5.167 -14.093 -20.353 1.00 54.47 170 GLU A N 1
ATOM 1377 C CA . GLU A 1 170 ? -4.370 -15.047 -19.563 1.00 54.47 170 GLU A CA 1
ATOM 1378 C C . GLU A 1 170 ? -2.858 -14.750 -19.619 1.00 54.47 170 GLU A C 1
ATOM 1380 O O . GLU A 1 170 ? -2.098 -15.467 -18.971 1.00 54.47 170 GLU A O 1
ATOM 1385 N N . ASP A 1 171 ? -2.447 -13.751 -20.415 1.00 51.78 171 ASP A N 1
ATOM 1386 C CA . ASP A 1 171 ? -1.066 -13.248 -20.484 1.00 51.78 171 ASP A CA 1
ATOM 1387 C C . ASP A 1 171 ? -0.833 -12.225 -19.362 1.00 51.78 171 ASP A C 1
ATOM 1389 O O . ASP A 1 171 ? 0.313 -12.145 -18.869 1.00 51.78 171 ASP A O 1
#

Sequence (171 aa):
MTSSFLLVENGGPSFSERLEDAYTHCESIARAASSSFFRSFRHLPDPKRKAVNALYAFCRRVDDIVDGDWLPSEDLSHLDTVTSERLTELLESREANAIYSNNEHHERLRALMLFRSRLDDIEQGLPMSDQIFIALADTLQRYPIETDHLRELINGMEDDLFETNYARFED

Foldseek 3Di:
DDDPDPPDPPDDDDLVVLLVVLLVVLLVQVVVPDVVRLVVCPPPDPLVSSLVSLVVSLLVVLVCLLVVVDADPDDLPVCLVVLVVVVVVVCVVPVWDFPDDPVSLSRSSSRLVVSVVLLVCLVVVHDDPDSSSSSNSVSVVVDVDDSVVVVVSSVVSNVSRTDDPDPDPVD